Protein AF-A0A955WG08-F1 (afdb_monomer_lite)

Sequence (179 aa):
MSRLFVLTALLASPVVLRAAPPAEAGPPEAFLAVVGGLAGSGFHVNTTLTDAGRPGYEAVQPCAGHWGFTEAHHAAMCTGVLGVWRTAIVSDAKVDGQWAVQEFWALAYGDSARAAEAARAMDDTTFNKHPFLQWSSGRFVFALEGRFRFPTPRRQLGQKIDALLARVAPRLVRPPRFD

Radius of gyration: 21.81 Å; chains: 1; bounding box: 78×30×72 Å

Secondary structure (DSSP, 8-state):
------------------PPPPPP-S--HHHHHHHHH-TTTTEEE---SSSTT--S-EEE-TT-S--S--HHHHHHHHTTEEEEEEEEEEEEEEETTEEEEEEEEEEEESSHHHHHHHHHHHHSS--SS-PEEEEEETTEEEEEE--TTS---HHHHHHHHHHHHHHH-TTPBPPS---

Structure (mmCIF, N/CA/C/O backbone):
data_AF-A0A955WG08-F1
#
_entry.id   AF-A0A955WG08-F1
#
loop_
_atom_site.group_PDB
_atom_site.id
_atom_site.type_symbol
_atom_site.label_atom_id
_atom_site.label_alt_id
_atom_site.label_comp_id
_atom_site.label_asym_id
_atom_site.label_entity_id
_atom_site.label_seq_id
_atom_site.pdbx_PDB_ins_code
_atom_site.Cartn_x
_atom_site.Cartn_y
_atom_site.Cartn_z
_atom_site.occupancy
_atom_site.B_iso_or_equiv
_atom_site.auth_seq_id
_atom_site.auth_comp_id
_atom_site.auth_asym_id
_atom_site.auth_atom_id
_atom_site.pdbx_PDB_model_num
ATOM 1 N N . MET A 1 1 ? 59.007 7.716 -49.836 1.00 42.34 1 MET A N 1
ATOM 2 C CA . MET A 1 1 ? 58.455 8.260 -48.576 1.00 42.34 1 MET A CA 1
ATOM 3 C C . MET A 1 1 ? 56.933 8.146 -48.637 1.00 42.34 1 MET A C 1
ATOM 5 O O . MET A 1 1 ? 56.302 9.003 -49.238 1.00 42.34 1 MET A O 1
ATOM 9 N N . SER A 1 2 ? 56.351 7.061 -48.111 1.00 38.91 2 SER A N 1
ATOM 10 C CA . SER A 1 2 ? 54.900 6.797 -48.167 1.00 38.91 2 SER A CA 1
ATOM 11 C C . SER A 1 2 ? 54.223 7.240 -46.872 1.00 38.91 2 SER A C 1
ATOM 13 O O . SER A 1 2 ? 54.610 6.795 -45.795 1.00 38.91 2 SER A O 1
ATOM 15 N N . ARG A 1 3 ? 53.223 8.121 -46.973 1.00 48.19 3 ARG A N 1
ATOM 16 C CA . ARG A 1 3 ? 52.380 8.537 -45.845 1.00 48.19 3 ARG A CA 1
ATOM 17 C C . ARG A 1 3 ? 51.195 7.579 -45.730 1.00 48.19 3 ARG A C 1
ATOM 19 O O . ARG A 1 3 ? 50.350 7.542 -46.618 1.00 48.19 3 ARG A O 1
ATOM 26 N N . LEU A 1 4 ? 51.158 6.808 -44.646 1.00 45.47 4 LEU A N 1
ATOM 27 C CA . LEU A 1 4 ? 50.003 6.006 -44.254 1.00 45.47 4 LEU A CA 1
ATOM 28 C C . LEU A 1 4 ? 48.958 6.950 -43.635 1.00 45.47 4 LEU A C 1
ATOM 30 O O . LEU A 1 4 ? 49.220 7.564 -42.602 1.00 45.47 4 LEU A O 1
ATOM 34 N N . PHE A 1 5 ? 47.794 7.087 -44.267 1.00 45.69 5 PHE A N 1
ATOM 35 C CA . PHE A 1 5 ? 46.630 7.725 -43.654 1.00 45.69 5 PHE A CA 1
ATOM 36 C C . PHE A 1 5 ? 45.892 6.672 -42.827 1.00 45.69 5 PHE A C 1
ATOM 38 O O . PHE A 1 5 ? 45.314 5.736 -43.375 1.00 45.69 5 PHE A O 1
ATOM 45 N N . VAL A 1 6 ? 45.929 6.811 -41.503 1.00 48.38 6 VAL A N 1
ATOM 46 C CA . VAL A 1 6 ? 45.082 6.029 -40.599 1.00 48.38 6 VAL A CA 1
ATOM 47 C C . VAL A 1 6 ? 43.715 6.706 -40.562 1.00 48.38 6 VAL A C 1
ATOM 49 O O . VAL A 1 6 ? 43.568 7.794 -40.010 1.00 48.38 6 VAL A O 1
ATOM 52 N N . LEU A 1 7 ? 42.722 6.081 -41.197 1.00 47.25 7 LEU A N 1
ATOM 53 C CA . LEU A 1 7 ? 41.319 6.463 -41.070 1.00 47.25 7 LEU A CA 1
ATOM 54 C C . LEU A 1 7 ? 40.793 5.907 -39.740 1.00 47.25 7 LEU A C 1
ATOM 56 O O . LEU A 1 7 ? 40.522 4.713 -39.616 1.00 47.25 7 LEU A O 1
ATOM 60 N N . THR A 1 8 ? 40.657 6.763 -38.732 1.00 56.78 8 THR A N 1
ATOM 61 C CA . THR A 1 8 ? 39.982 6.406 -37.481 1.00 56.78 8 THR A CA 1
ATOM 62 C C . THR A 1 8 ? 38.473 6.436 -37.720 1.00 56.78 8 THR A C 1
ATOM 64 O O . THR A 1 8 ? 37.854 7.498 -37.711 1.00 56.78 8 THR A O 1
ATOM 67 N N . ALA A 1 9 ? 37.870 5.275 -37.971 1.00 54.47 9 ALA A N 1
ATOM 68 C CA . ALA A 1 9 ? 36.419 5.137 -38.011 1.00 54.47 9 ALA A CA 1
ATOM 69 C C . ALA A 1 9 ? 35.861 5.242 -36.580 1.00 54.47 9 ALA A C 1
ATOM 71 O O . ALA A 1 9 ? 35.971 4.304 -35.790 1.00 54.47 9 ALA A O 1
ATOM 72 N N . LEU A 1 10 ? 35.270 6.390 -36.232 1.00 52.91 10 LEU A N 1
ATOM 73 C CA . LEU A 1 10 ? 34.427 6.513 -35.043 1.00 52.91 10 LEU A CA 1
ATOM 74 C C . LEU A 1 10 ? 33.158 5.680 -35.260 1.00 52.91 10 LEU A C 1
ATOM 76 O O . LEU A 1 10 ? 32.219 6.109 -35.927 1.00 52.91 10 LEU A O 1
ATOM 80 N N . LEU A 1 11 ? 33.129 4.480 -34.682 1.00 54.31 11 LEU A N 1
ATOM 81 C CA . LEU A 1 11 ? 31.901 3.716 -34.492 1.00 54.31 11 LEU A CA 1
ATOM 82 C C . LEU A 1 11 ? 31.051 4.444 -33.443 1.00 54.31 11 LEU A C 1
ATOM 84 O O . LEU A 1 11 ? 31.201 4.230 -32.240 1.00 54.31 11 LEU A O 1
ATOM 88 N N . ALA A 1 12 ? 30.167 5.330 -33.902 1.00 55.81 12 ALA A N 1
ATOM 89 C CA . ALA A 1 12 ? 29.076 5.839 -33.087 1.00 55.81 12 ALA A CA 1
ATOM 90 C C . ALA A 1 12 ? 28.178 4.650 -32.723 1.00 55.81 12 ALA A C 1
ATOM 92 O O . ALA A 1 12 ? 27.361 4.198 -33.523 1.00 55.81 12 ALA A O 1
ATOM 93 N N . SER A 1 13 ? 28.378 4.095 -31.527 1.00 48.91 13 SER A N 1
ATOM 94 C CA . SER A 1 13 ? 27.442 3.127 -30.964 1.00 48.91 13 SER A CA 1
ATOM 95 C C . SER A 1 13 ? 26.091 3.832 -30.839 1.00 48.91 13 SER A C 1
ATOM 97 O O . SER A 1 13 ? 26.041 4.892 -30.209 1.00 48.91 13 SER A O 1
ATOM 99 N N . PRO A 1 14 ? 25.006 3.317 -31.444 1.00 50.03 14 PRO A N 1
ATOM 100 C CA . PRO A 1 14 ? 23.703 3.930 -31.280 1.00 50.03 14 PRO A CA 1
ATOM 101 C C . PRO A 1 14 ? 23.350 3.865 -29.796 1.00 50.03 14 PRO A C 1
ATOM 103 O O . PRO A 1 14 ? 23.158 2.787 -29.232 1.00 50.03 14 PRO A O 1
ATOM 106 N N . VAL A 1 15 ? 23.293 5.030 -29.153 1.00 57.53 15 VAL A N 1
ATOM 107 C CA . VAL A 1 15 ? 22.654 5.174 -27.849 1.00 57.53 15 VAL A CA 1
ATOM 108 C C . VAL A 1 15 ? 21.190 4.835 -28.084 1.00 57.53 15 VAL A C 1
ATOM 110 O O . VAL A 1 15 ? 20.418 5.654 -28.578 1.00 57.53 15 VAL A O 1
ATOM 113 N N . VAL A 1 16 ? 20.812 3.590 -27.799 1.00 55.19 16 VAL A N 1
ATOM 114 C CA . VAL A 1 16 ? 19.409 3.196 -27.757 1.00 55.19 16 VAL A CA 1
ATOM 115 C C . VAL A 1 16 ? 18.811 3.946 -26.574 1.00 55.19 16 VAL A C 1
ATOM 117 O O . VAL A 1 16 ? 18.947 3.513 -25.429 1.00 55.19 16 VAL A O 1
ATOM 120 N N . LEU A 1 17 ? 18.182 5.095 -26.840 1.00 47.97 17 LEU A N 1
ATOM 121 C CA . LEU A 1 17 ? 17.277 5.724 -25.887 1.00 47.97 17 LEU A CA 1
ATOM 122 C C . LEU A 1 17 ? 16.157 4.716 -25.624 1.00 47.97 17 LEU A C 1
ATOM 124 O O . LEU A 1 17 ? 15.195 4.612 -26.385 1.00 47.97 17 LEU A O 1
ATOM 128 N N . ARG A 1 18 ? 16.301 3.926 -24.558 1.00 57.66 18 ARG A N 1
ATOM 129 C CA . ARG A 1 18 ? 15.183 3.166 -24.015 1.00 57.66 18 ARG A CA 1
ATOM 130 C C . ARG A 1 18 ? 14.161 4.191 -23.551 1.00 57.66 18 ARG A C 1
ATOM 132 O O . ARG A 1 18 ? 14.435 4.956 -22.629 1.00 57.66 18 ARG A O 1
ATOM 139 N N . ALA A 1 19 ? 13.017 4.224 -24.231 1.00 59.69 19 ALA A N 1
ATOM 140 C CA . ALA A 1 19 ? 11.876 5.009 -23.795 1.00 59.69 19 ALA A CA 1
ATOM 141 C C . ALA A 1 19 ? 11.579 4.675 -22.329 1.00 59.69 19 ALA A C 1
ATOM 143 O O . ALA A 1 19 ? 11.655 3.507 -21.930 1.00 59.69 19 ALA A O 1
ATOM 144 N N . ALA A 1 20 ? 11.273 5.701 -21.534 1.00 61.75 20 ALA A N 1
ATOM 145 C CA . ALA A 1 20 ? 10.803 5.477 -20.179 1.00 61.75 20 ALA A CA 1
ATOM 146 C C . ALA A 1 20 ? 9.578 4.546 -20.242 1.00 61.75 20 ALA A C 1
ATOM 148 O O . ALA A 1 20 ? 8.730 4.726 -21.124 1.00 61.75 20 ALA A O 1
ATOM 149 N N . PRO A 1 21 ? 9.496 3.528 -19.370 1.00 63.16 21 PRO A N 1
ATOM 150 C CA . PRO A 1 21 ? 8.311 2.689 -19.297 1.00 63.16 21 PRO A CA 1
ATOM 151 C C . PRO A 1 21 ? 7.067 3.570 -19.100 1.00 63.16 21 PRO A C 1
ATOM 153 O O . PRO A 1 21 ? 7.147 4.582 -18.395 1.00 63.16 21 PRO A O 1
ATOM 156 N N . PRO A 1 22 ? 5.932 3.226 -19.734 1.00 75.69 22 PRO A N 1
ATOM 157 C CA . PRO A 1 22 ? 4.714 4.006 -19.581 1.00 75.69 22 PRO A CA 1
ATOM 158 C C . PRO A 1 22 ? 4.280 4.018 -18.113 1.00 75.69 22 PRO A C 1
ATOM 160 O O . PRO A 1 22 ? 4.469 3.036 -17.390 1.00 75.69 22 PRO A O 1
ATOM 163 N N . ALA A 1 23 ? 3.690 5.136 -17.688 1.00 83.12 23 ALA A N 1
ATOM 164 C CA . ALA A 1 23 ? 3.067 5.238 -16.376 1.00 83.12 23 ALA A CA 1
ATOM 165 C C . ALA A 1 23 ? 1.973 4.172 -16.218 1.00 83.12 23 ALA A C 1
ATOM 167 O O . ALA A 1 23 ? 1.320 3.773 -17.188 1.00 83.12 23 ALA A O 1
ATOM 168 N N . GLU A 1 24 ? 1.766 3.722 -14.986 1.00 89.00 24 GLU A N 1
ATOM 169 C CA . GLU A 1 24 ? 0.734 2.739 -14.692 1.00 89.00 24 GLU A CA 1
ATOM 170 C C . GLU A 1 24 ? -0.659 3.363 -14.856 1.00 89.00 24 GLU A C 1
ATOM 172 O O . GLU A 1 24 ? -0.954 4.415 -14.287 1.00 89.00 24 GLU A O 1
ATOM 177 N N . ALA A 1 25 ? -1.530 2.699 -15.616 1.00 84.50 25 ALA A N 1
ATOM 178 C CA . ALA A 1 25 ? -2.835 3.245 -15.989 1.00 84.50 25 ALA A CA 1
ATOM 179 C C . ALA A 1 25 ? -3.825 3.372 -14.813 1.00 84.50 25 ALA A C 1
ATOM 181 O O . ALA A 1 25 ? -4.772 4.153 -14.894 1.00 84.50 25 ALA A O 1
ATOM 182 N N . GLY A 1 26 ? -3.635 2.622 -13.725 1.00 89.88 26 GLY A N 1
ATOM 183 C CA . GLY A 1 26 ? -4.536 2.638 -12.575 1.00 89.88 26 GLY A CA 1
ATOM 184 C C . GLY A 1 26 ? -4.077 1.734 -11.429 1.00 89.88 26 GLY A C 1
ATOM 185 O O . GLY A 1 26 ? -3.077 1.029 -11.562 1.00 89.88 26 GLY A O 1
ATOM 186 N N . PRO A 1 27 ? -4.789 1.757 -10.289 1.00 92.69 27 PRO A N 1
ATOM 187 C CA . PRO A 1 27 ? -4.429 0.937 -9.141 1.00 92.69 27 PRO A CA 1
ATOM 188 C C . PRO A 1 27 ? -4.578 -0.559 -9.452 1.00 92.69 27 PRO A C 1
ATOM 190 O O . PRO A 1 27 ? -5.502 -0.949 -10.171 1.00 92.69 27 PRO A O 1
ATOM 193 N N . PRO A 1 28 ? -3.726 -1.421 -8.872 1.00 94.75 28 PRO A N 1
ATOM 194 C CA . PRO A 1 28 ? -3.856 -2.863 -9.041 1.00 94.75 28 PRO A CA 1
ATOM 195 C C . PRO A 1 28 ? -5.134 -3.397 -8.376 1.00 94.75 28 PRO A C 1
ATOM 197 O O . PRO A 1 28 ? -5.555 -2.903 -7.329 1.00 94.75 28 PRO A O 1
ATOM 200 N N . GLU A 1 29 ? -5.705 -4.473 -8.927 1.00 94.81 29 GLU A N 1
ATOM 201 C CA . GLU A 1 29 ? -6.913 -5.134 -8.396 1.00 94.81 29 GLU A CA 1
ATOM 202 C C . GLU A 1 29 ? -6.785 -5.475 -6.905 1.00 94.81 29 GLU A C 1
ATOM 204 O O . GLU A 1 29 ? -7.713 -5.260 -6.130 1.00 94.81 29 GLU A O 1
ATOM 209 N N . ALA A 1 30 ? -5.604 -5.923 -6.475 1.00 95.69 30 ALA A N 1
ATOM 210 C CA . ALA A 1 30 ? -5.345 -6.236 -5.077 1.00 95.69 30 ALA A CA 1
ATOM 211 C C . ALA A 1 30 ? -5.491 -5.022 -4.141 1.00 95.69 30 ALA A C 1
ATOM 213 O O . ALA A 1 30 ? -5.983 -5.168 -3.024 1.00 95.69 30 ALA A O 1
ATOM 214 N N . PHE A 1 31 ? -5.134 -3.819 -4.600 1.00 95.19 31 PHE A N 1
ATOM 215 C CA . PHE A 1 31 ? -5.371 -2.591 -3.842 1.00 95.19 31 PHE A CA 1
ATOM 216 C C . PHE A 1 31 ? -6.866 -2.270 -3.768 1.00 95.19 31 PHE A C 1
ATOM 218 O O . PHE A 1 31 ? -7.385 -1.990 -2.689 1.00 95.19 31 PHE A O 1
ATOM 225 N N . LEU A 1 32 ? -7.578 -2.376 -4.893 1.00 93.75 32 LEU A N 1
ATOM 226 C CA . LEU A 1 32 ? -9.023 -2.138 -4.952 1.00 93.75 32 LEU A CA 1
ATOM 227 C C . LEU A 1 32 ? -9.812 -3.126 -4.081 1.00 93.75 32 LEU A C 1
ATOM 229 O O . LEU A 1 32 ? -10.773 -2.736 -3.421 1.00 93.75 32 LEU A O 1
ATOM 233 N N . ALA A 1 33 ? -9.374 -4.384 -4.015 1.00 93.75 33 ALA A N 1
ATOM 234 C CA . ALA A 1 33 ? -9.950 -5.392 -3.134 1.00 93.75 33 ALA A CA 1
ATOM 235 C C . ALA A 1 33 ? -9.790 -5.026 -1.651 1.00 93.75 33 ALA A C 1
ATOM 237 O O . ALA A 1 33 ? -10.697 -5.275 -0.857 1.00 93.75 33 ALA A O 1
ATOM 238 N N . VAL A 1 34 ? -8.666 -4.406 -1.270 1.00 92.81 34 VAL A N 1
ATOM 239 C CA . VAL A 1 34 ? -8.490 -3.872 0.087 1.00 92.81 34 VAL A CA 1
ATOM 240 C C . VAL A 1 34 ? -9.426 -2.685 0.318 1.00 92.81 34 VAL A C 1
ATOM 242 O O . VAL A 1 34 ? -10.175 -2.700 1.291 1.00 92.81 34 VAL A O 1
ATOM 245 N N . VAL A 1 35 ? -9.461 -1.710 -0.597 1.00 91.25 35 VAL A N 1
ATOM 246 C CA . VAL A 1 35 ? -10.338 -0.526 -0.500 1.00 91.25 35 VAL A CA 1
ATOM 247 C C . VAL A 1 35 ? -11.812 -0.923 -0.336 1.00 91.25 35 VAL A C 1
ATOM 249 O O . VAL A 1 35 ? -12.490 -0.424 0.559 1.00 91.25 35 VAL A O 1
ATOM 252 N N . GLY A 1 36 ? -12.311 -1.860 -1.145 1.00 89.69 36 GLY A N 1
ATOM 253 C CA . GLY A 1 36 ? -13.699 -2.328 -1.066 1.00 89.69 36 GLY A CA 1
ATOM 254 C C . GLY A 1 36 ? -13.977 -3.338 0.057 1.00 89.69 36 GLY A C 1
ATOM 255 O O . GLY A 1 36 ? -15.130 -3.531 0.433 1.00 89.69 36 GLY A O 1
ATOM 256 N N . GLY A 1 37 ? -12.946 -4.000 0.595 1.00 88.94 37 GLY A N 1
ATOM 257 C CA . GLY A 1 37 ? -13.080 -5.161 1.486 1.00 88.94 37 GLY A CA 1
ATOM 258 C C . GLY A 1 37 ? -12.874 -4.894 2.980 1.00 88.94 37 GLY A C 1
ATOM 259 O O . GLY A 1 37 ? -12.960 -5.831 3.784 1.00 88.94 37 GLY A O 1
ATOM 260 N N . LEU A 1 38 ? -12.573 -3.650 3.367 1.00 85.88 38 LEU A N 1
ATOM 261 C CA . LEU A 1 38 ? -12.304 -3.284 4.764 1.00 85.88 38 LEU A CA 1
ATOM 262 C C . LEU A 1 38 ? -13.567 -3.124 5.623 1.00 85.88 38 LEU A C 1
ATOM 264 O O . LEU A 1 38 ? -13.489 -3.326 6.835 1.00 85.88 38 LEU A O 1
ATOM 268 N N . ALA A 1 39 ? -14.719 -2.834 5.009 1.00 78.06 39 ALA A N 1
ATOM 269 C CA . ALA A 1 39 ? -15.970 -2.587 5.722 1.00 78.06 39 ALA A CA 1
ATOM 270 C C . ALA A 1 39 ? -16.377 -3.748 6.656 1.00 78.06 39 ALA A C 1
ATOM 272 O O . ALA A 1 39 ? -16.155 -4.929 6.366 1.00 78.06 39 ALA A O 1
ATOM 273 N N . GLY A 1 40 ? -16.989 -3.402 7.795 1.00 69.44 40 GLY A N 1
ATOM 274 C CA . GLY A 1 40 ? -17.549 -4.368 8.750 1.00 69.44 40 GLY A CA 1
ATOM 275 C C . GLY A 1 40 ? -16.518 -5.102 9.613 1.00 69.44 40 GLY A C 1
ATOM 276 O O . GLY A 1 40 ? -16.854 -6.099 10.244 1.00 69.44 40 GLY A O 1
ATOM 277 N N . SER A 1 41 ? -15.262 -4.641 9.638 1.00 71.94 41 SER A N 1
ATOM 278 C CA . SER A 1 41 ? -14.177 -5.248 10.433 1.00 71.94 41 SER A CA 1
ATOM 279 C C . SER A 1 41 ? -13.658 -4.333 11.548 1.00 71.94 41 SER A C 1
ATOM 281 O O . SER A 1 41 ? -12.532 -4.515 12.005 1.00 71.94 41 SER A O 1
ATOM 283 N N . GLY A 1 42 ? -14.454 -3.343 11.966 1.00 83.38 42 GLY A N 1
ATOM 284 C CA . GLY A 1 42 ? -14.010 -2.285 12.877 1.00 83.38 42 GLY A CA 1
ATOM 285 C C . GLY A 1 42 ? -13.174 -1.207 12.183 1.00 83.38 42 GLY A C 1
ATOM 286 O O . GLY A 1 42 ? -12.522 -0.416 12.861 1.00 83.38 42 GLY A O 1
ATOM 287 N N . PHE A 1 43 ? -13.172 -1.189 10.847 1.00 86.44 43 PHE A N 1
ATOM 288 C CA . PHE A 1 43 ? -12.499 -0.198 10.021 1.00 86.44 43 PHE A CA 1
ATOM 289 C C . PHE A 1 43 ? -13.344 0.128 8.788 1.00 86.44 43 PHE A C 1
ATOM 291 O O . PHE A 1 43 ? -14.057 -0.731 8.260 1.00 86.44 43 PHE A O 1
ATOM 298 N N . HIS A 1 44 ? -13.166 1.334 8.264 1.00 86.12 44 HIS A N 1
ATOM 299 C CA . HIS A 1 44 ? -13.686 1.751 6.970 1.00 86.12 44 HIS A CA 1
ATOM 300 C C . HIS A 1 44 ? -12.656 2.592 6.218 1.00 86.12 44 HIS A C 1
ATOM 302 O O . HIS A 1 44 ? -11.750 3.189 6.800 1.00 86.12 44 HIS A O 1
ATOM 308 N N . VAL A 1 45 ? -12.793 2.644 4.898 1.00 87.12 45 VAL A N 1
ATOM 309 C CA . VAL A 1 45 ? -12.063 3.618 4.087 1.00 87.12 45 VAL A CA 1
ATOM 310 C C . VAL A 1 45 ? -12.653 5.001 4.338 1.00 87.12 45 VAL A C 1
ATOM 312 O O . VAL A 1 45 ? -13.872 5.168 4.321 1.00 87.12 45 VAL A O 1
ATOM 315 N N . ASN A 1 46 ? -11.796 5.994 4.564 1.00 79.50 46 ASN A N 1
ATOM 316 C CA . ASN A 1 46 ? -12.214 7.381 4.689 1.00 79.50 46 ASN A CA 1
ATOM 317 C C . ASN A 1 46 ? -12.707 7.901 3.330 1.00 79.50 46 ASN A C 1
ATOM 319 O O . ASN A 1 46 ? -11.926 8.375 2.507 1.00 79.50 46 ASN A O 1
ATOM 323 N N . THR A 1 47 ? -14.016 7.841 3.108 1.00 72.31 47 THR A N 1
ATOM 324 C CA . THR A 1 47 ? -14.655 8.401 1.912 1.00 72.31 47 THR A CA 1
ATOM 325 C C . THR A 1 47 ? -15.037 9.872 2.079 1.00 72.31 47 THR A C 1
ATOM 327 O O . THR A 1 47 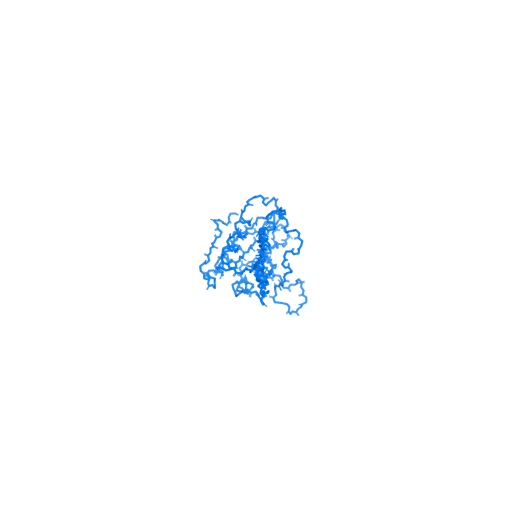? -15.555 10.462 1.138 1.00 72.31 47 THR A O 1
ATOM 330 N N . THR A 1 48 ? -14.812 10.476 3.254 1.00 60.03 48 THR A N 1
ATOM 331 C CA . THR A 1 48 ? -15.155 11.879 3.547 1.00 60.03 48 THR A CA 1
ATOM 332 C C . THR A 1 48 ? -14.030 12.864 3.238 1.00 60.03 48 THR A C 1
ATOM 334 O O . THR A 1 48 ? -14.261 14.068 3.293 1.00 60.03 48 THR A O 1
ATOM 337 N N . LEU A 1 49 ? -12.839 12.396 2.843 1.00 48.66 49 LEU A N 1
ATOM 338 C CA . LEU A 1 49 ? -11.724 13.268 2.439 1.00 48.66 49 LEU A CA 1
ATOM 339 C C . LEU A 1 49 ? -11.968 14.062 1.151 1.00 48.66 49 LEU A C 1
ATOM 341 O O . LEU A 1 49 ? -11.145 14.902 0.806 1.00 48.66 49 LEU A O 1
ATOM 345 N N . THR A 1 50 ? -13.088 13.847 0.467 1.00 43.12 50 THR A N 1
ATOM 346 C CA . THR A 1 50 ? -13.484 14.588 -0.731 1.00 43.12 50 THR A CA 1
ATOM 347 C C . THR A 1 50 ? -14.920 14.248 -1.083 1.00 43.12 50 THR A C 1
ATOM 349 O O . THR A 1 50 ? -15.281 13.078 -1.005 1.00 43.12 50 THR A O 1
ATOM 352 N N . ASP A 1 51 ? -15.679 15.261 -1.483 1.00 45.81 51 ASP A N 1
ATOM 353 C CA . ASP A 1 51 ? -16.924 15.239 -2.254 1.00 45.81 51 ASP A CA 1
ATOM 354 C C . ASP A 1 51 ? -17.485 13.859 -2.642 1.00 45.81 51 ASP A C 1
ATOM 356 O O . ASP A 1 51 ? -16.815 13.023 -3.259 1.00 45.81 51 ASP A O 1
ATOM 360 N N . ALA A 1 52 ? -18.766 13.656 -2.319 1.00 41.28 52 ALA A N 1
ATOM 361 C CA . ALA A 1 52 ? -19.549 12.480 -2.676 1.00 41.28 52 ALA A CA 1
ATOM 362 C C . ALA A 1 52 ? -19.299 12.061 -4.140 1.00 41.28 52 ALA A C 1
ATOM 364 O O . ALA A 1 52 ? -19.724 12.745 -5.067 1.00 41.28 52 ALA A O 1
ATOM 365 N N . GLY A 1 53 ? -18.591 10.944 -4.344 1.00 52.81 53 GLY A N 1
ATOM 366 C CA . GLY A 1 53 ? -18.295 10.405 -5.678 1.00 52.81 53 GLY A CA 1
ATOM 367 C C . GLY A 1 53 ? -16.863 9.916 -5.908 1.00 52.81 53 GLY A C 1
ATOM 368 O O . GLY A 1 53 ? -16.610 9.278 -6.929 1.00 52.81 53 GLY A O 1
ATOM 369 N N . ARG A 1 54 ? -15.914 10.161 -4.994 1.00 63.22 54 ARG A N 1
ATOM 370 C CA . ARG A 1 54 ? -14.556 9.606 -5.129 1.00 63.22 54 ARG A CA 1
ATOM 371 C C . ARG A 1 54 ? -14.463 8.138 -4.691 1.00 63.22 54 ARG A C 1
ATOM 373 O O . ARG A 1 54 ? -15.149 7.731 -3.755 1.00 63.22 54 ARG A O 1
ATOM 380 N N . PRO A 1 55 ? -13.569 7.342 -5.306 1.00 71.25 55 PRO A N 1
ATOM 381 C CA . PRO A 1 55 ? -13.508 5.892 -5.115 1.00 71.25 55 PRO A CA 1
ATOM 382 C C . PRO A 1 55 ? -12.862 5.453 -3.782 1.00 71.25 55 PRO A C 1
ATOM 384 O O . PRO A 1 55 ? -12.400 4.323 -3.661 1.00 71.25 55 PRO A O 1
ATOM 387 N N . GLY A 1 56 ? -12.788 6.340 -2.781 1.00 82.38 56 GLY A N 1
ATOM 388 C CA . GLY A 1 56 ? -12.142 6.081 -1.488 1.00 82.38 56 GLY A CA 1
ATOM 389 C C . GLY A 1 56 ? -10.608 6.074 -1.522 1.00 82.38 56 GLY A C 1
ATOM 390 O O . GLY A 1 56 ? -9.980 5.942 -0.481 1.00 82.38 56 GLY A O 1
ATOM 391 N N . TYR A 1 57 ? -9.993 6.262 -2.690 1.00 88.75 57 TYR A N 1
ATOM 392 C CA . TYR A 1 57 ? -8.545 6.357 -2.866 1.00 88.75 57 TYR A CA 1
ATOM 393 C C . TYR A 1 57 ? -8.176 7.522 -3.789 1.00 88.75 57 TYR A C 1
ATOM 395 O O . TYR A 1 57 ? -9.022 8.074 -4.497 1.00 88.75 57 TYR A O 1
ATOM 403 N N . GLU A 1 58 ? -6.889 7.854 -3.836 1.00 87.50 58 GLU A N 1
ATOM 404 C CA . GLU A 1 58 ? -6.336 8.779 -4.819 1.00 87.50 58 GLU A CA 1
ATOM 405 C C . GLU A 1 58 ? -5.042 8.262 -5.445 1.00 87.50 58 GLU A C 1
ATOM 407 O O . GLU A 1 58 ? -4.263 7.551 -4.810 1.00 87.50 58 GLU A O 1
ATOM 412 N N . ALA A 1 59 ? -4.830 8.625 -6.711 1.00 89.12 59 ALA A N 1
ATOM 413 C CA . ALA A 1 59 ? -3.525 8.518 -7.343 1.00 89.12 59 ALA A CA 1
ATOM 414 C C . ALA A 1 59 ? -2.645 9.661 -6.828 1.00 89.12 59 ALA A C 1
ATOM 416 O O . ALA A 1 59 ? -3.054 10.823 -6.842 1.00 89.12 59 ALA A O 1
ATOM 417 N N . VAL A 1 60 ? -1.447 9.324 -6.375 1.00 84.62 60 VAL A N 1
ATOM 418 C CA . VAL A 1 60 ? -0.465 10.275 -5.858 1.00 84.62 60 VAL A CA 1
ATOM 419 C C . VAL A 1 60 ? 0.623 10.431 -6.906 1.00 84.62 60 VAL A C 1
ATOM 421 O O . VAL A 1 60 ? 0.991 9.463 -7.575 1.00 84.62 60 VAL A O 1
ATOM 424 N N . GLN A 1 61 ? 1.153 11.646 -7.056 1.00 81.06 61 GLN A N 1
ATOM 425 C CA . GLN A 1 61 ? 2.349 11.821 -7.870 1.00 81.06 61 GLN A CA 1
ATOM 426 C C . GLN A 1 61 ? 3.465 10.939 -7.304 1.00 81.06 61 GLN A C 1
ATOM 428 O O . GLN A 1 61 ? 3.776 11.062 -6.111 1.00 81.06 61 GLN A O 1
ATOM 433 N N . PRO A 1 62 ? 4.063 10.055 -8.121 1.00 75.38 62 PRO A N 1
ATOM 434 C CA . PRO A 1 62 ? 5.126 9.206 -7.632 1.00 75.38 62 PRO A CA 1
ATOM 435 C C . PRO A 1 62 ? 6.252 10.071 -7.070 1.00 75.38 62 PRO A C 1
ATOM 437 O O . PRO A 1 62 ? 6.816 10.906 -7.773 1.00 75.38 62 PRO A O 1
ATOM 440 N N . CYS A 1 63 ? 6.533 9.890 -5.780 1.00 72.25 63 CYS A N 1
ATOM 441 C CA . CYS A 1 63 ? 7.650 10.533 -5.093 1.00 72.25 63 CYS A CA 1
ATOM 442 C C . CYS A 1 63 ? 7.627 12.066 -5.062 1.00 72.25 63 CYS A C 1
ATOM 444 O O . CYS A 1 63 ? 8.669 12.713 -4.993 1.00 72.25 63 CYS A O 1
ATOM 446 N N . ALA A 1 64 ? 6.435 12.666 -5.047 1.00 64.56 64 ALA A N 1
ATOM 447 C CA . ALA A 1 64 ? 6.305 14.063 -4.654 1.00 64.56 64 ALA A CA 1
ATOM 448 C C . ALA A 1 64 ? 6.563 14.205 -3.138 1.00 64.56 64 ALA A C 1
ATOM 450 O O . ALA A 1 64 ? 5.785 13.711 -2.318 1.00 64.56 64 ALA A O 1
ATOM 451 N N . GLY A 1 65 ? 7.658 14.880 -2.773 1.00 59.25 65 GLY A N 1
ATOM 452 C CA . GLY A 1 65 ? 8.031 15.205 -1.388 1.00 59.25 65 GLY A CA 1
ATOM 453 C C . GLY A 1 65 ? 8.787 14.100 -0.638 1.00 59.25 65 GLY A C 1
ATOM 454 O O . GLY A 1 65 ? 8.890 12.970 -1.099 1.00 59.25 65 GLY A O 1
ATOM 455 N N . HIS A 1 66 ? 9.320 14.421 0.546 1.00 55.56 66 HIS A N 1
ATOM 456 C CA . HIS A 1 66 ? 9.970 13.443 1.426 1.00 55.56 66 HIS A CA 1
ATOM 457 C C . HIS A 1 66 ? 8.928 12.707 2.271 1.00 55.56 66 HIS A C 1
ATOM 459 O O . HIS A 1 66 ? 8.257 13.301 3.111 1.00 55.56 66 HIS A O 1
ATOM 465 N N . TRP A 1 67 ? 8.834 11.393 2.094 1.00 62.31 67 TRP A N 1
ATOM 466 C CA . TRP A 1 67 ? 7.843 10.524 2.747 1.00 62.31 67 TRP A CA 1
ATOM 467 C C . TRP A 1 67 ? 8.285 10.104 4.164 1.00 62.31 67 TRP A C 1
ATOM 469 O O . TRP A 1 67 ? 8.110 8.969 4.588 1.00 62.31 67 TRP A O 1
ATOM 479 N N . GLY A 1 68 ? 8.955 11.010 4.884 1.00 57.78 68 GLY A N 1
ATOM 480 C CA . GLY A 1 68 ? 9.594 10.706 6.171 1.00 57.78 68 GLY A CA 1
ATOM 481 C C . GLY A 1 68 ? 10.839 9.809 6.075 1.00 57.78 68 GLY A C 1
ATOM 482 O O . GLY A 1 68 ? 11.363 9.395 7.107 1.00 57.78 68 GLY A O 1
ATOM 483 N N . PHE A 1 69 ? 11.320 9.528 4.861 1.00 64.06 69 PHE A N 1
ATOM 484 C CA . PHE A 1 69 ? 12.497 8.705 4.572 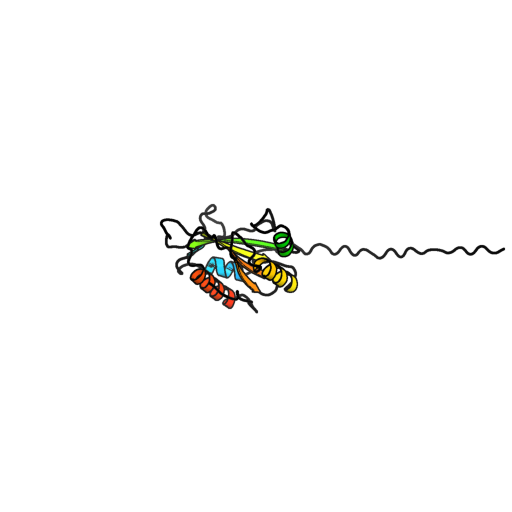1.00 64.06 69 PHE A CA 1
ATOM 485 C C . PHE A 1 69 ? 13.788 9.528 4.524 1.00 64.06 69 PHE A C 1
ATOM 487 O O . PHE A 1 69 ? 13.759 10.713 4.180 1.00 64.06 69 PHE A O 1
ATOM 494 N N . THR A 1 70 ? 14.935 8.890 4.799 1.00 66.69 70 THR A N 1
ATOM 495 C CA . THR A 1 70 ? 16.225 9.471 4.392 1.00 66.69 70 THR A CA 1
ATOM 496 C C . THR A 1 70 ? 16.265 9.591 2.870 1.00 66.69 70 THR A C 1
ATOM 498 O O . THR A 1 70 ? 15.571 8.859 2.164 1.00 66.69 70 THR A O 1
ATOM 501 N N . GLU A 1 71 ? 17.091 10.494 2.349 1.00 71.94 71 GLU A N 1
ATOM 502 C CA . GLU A 1 71 ? 17.221 10.699 0.903 1.00 71.94 71 GLU A CA 1
ATOM 503 C C . GLU A 1 71 ? 17.581 9.401 0.158 1.00 71.94 71 GLU A C 1
ATOM 505 O O . GLU A 1 71 ? 16.989 9.103 -0.875 1.00 71.94 71 GLU A O 1
ATOM 510 N N . ALA A 1 72 ? 18.462 8.573 0.732 1.00 72.75 72 ALA A N 1
ATOM 511 C CA . ALA A 1 72 ? 18.856 7.287 0.155 1.00 72.75 72 ALA A CA 1
ATOM 512 C C . ALA A 1 72 ? 17.698 6.273 0.086 1.00 72.75 72 ALA A C 1
ATOM 514 O O . ALA A 1 72 ? 17.480 5.661 -0.958 1.00 72.75 72 ALA A O 1
ATOM 515 N N . HIS A 1 73 ? 16.924 6.115 1.166 1.00 73.62 73 HIS A N 1
ATOM 516 C CA . HIS A 1 73 ? 15.775 5.200 1.178 1.00 73.62 73 HIS A CA 1
ATOM 517 C C . HIS A 1 73 ? 14.648 5.701 0.278 1.00 73.62 73 HIS A C 1
ATOM 519 O O . HIS A 1 73 ? 14.055 4.920 -0.465 1.00 73.62 73 HIS A O 1
ATOM 525 N N . HIS A 1 74 ? 14.402 7.013 0.291 1.00 75.94 74 HIS A N 1
ATOM 526 C CA . HIS A 1 74 ? 13.459 7.641 -0.620 1.00 75.94 74 HIS A CA 1
ATOM 527 C C . HIS A 1 74 ? 13.850 7.350 -2.070 1.00 75.94 74 HIS A C 1
ATOM 529 O O . HIS A 1 74 ? 13.035 6.835 -2.826 1.00 75.94 74 HIS A O 1
ATOM 535 N N . ALA A 1 75 ? 15.112 7.577 -2.441 1.00 77.75 75 ALA A N 1
ATOM 536 C CA . ALA A 1 75 ? 15.608 7.292 -3.782 1.00 77.75 75 ALA A CA 1
ATOM 537 C C . ALA A 1 75 ? 15.456 5.808 -4.163 1.00 77.75 75 ALA A C 1
ATOM 539 O O . ALA A 1 75 ? 14.994 5.513 -5.265 1.00 77.75 75 ALA A O 1
ATOM 540 N N . ALA A 1 76 ? 15.778 4.875 -3.261 1.00 79.12 76 ALA A N 1
ATOM 541 C CA . ALA A 1 76 ? 15.638 3.437 -3.508 1.00 79.12 76 ALA A CA 1
ATOM 542 C C . ALA A 1 76 ? 14.178 3.018 -3.752 1.00 79.12 76 ALA A C 1
ATOM 544 O O . ALA A 1 76 ? 13.893 2.279 -4.692 1.00 79.12 76 ALA A O 1
ATOM 545 N N . MET A 1 77 ? 13.237 3.539 -2.963 1.00 84.19 77 MET A N 1
ATOM 546 C CA . MET A 1 77 ? 11.805 3.296 -3.161 1.00 84.19 77 MET A CA 1
ATOM 547 C C . MET A 1 77 ? 11.257 3.953 -4.430 1.00 84.19 77 MET A C 1
ATOM 549 O O . MET A 1 77 ? 10.357 3.416 -5.075 1.00 84.19 77 MET A O 1
ATOM 553 N N . CYS A 1 78 ? 11.779 5.126 -4.773 1.00 83.31 78 CYS A N 1
ATOM 554 C CA . CYS A 1 78 ? 11.285 5.961 -5.861 1.00 83.31 78 CYS A CA 1
ATOM 555 C C . CYS A 1 78 ? 11.876 5.629 -7.223 1.00 83.31 78 CYS A C 1
ATOM 557 O O . CYS A 1 78 ? 11.339 6.028 -8.257 1.00 83.31 78 CYS A O 1
ATOM 559 N N . THR A 1 79 ? 12.981 4.896 -7.258 1.00 85.81 79 THR A N 1
ATOM 560 C CA . THR A 1 79 ? 13.616 4.534 -8.518 1.00 85.81 79 THR A CA 1
ATOM 561 C C . THR A 1 79 ? 12.721 3.573 -9.301 1.00 85.81 79 THR A C 1
ATOM 563 O O . THR A 1 79 ? 12.456 2.451 -8.878 1.00 85.81 79 THR A O 1
ATOM 566 N N . GLY A 1 80 ? 12.272 4.009 -10.481 1.00 86.62 80 GLY A N 1
ATOM 567 C CA . GLY A 1 80 ? 11.507 3.172 -11.409 1.00 86.62 80 GLY A CA 1
ATOM 568 C C . GLY A 1 80 ? 10.061 2.893 -10.991 1.00 86.62 80 GLY A C 1
ATOM 569 O O . GLY A 1 80 ? 9.457 1.958 -11.522 1.00 86.62 80 GLY A O 1
ATOM 570 N N . VAL A 1 81 ? 9.508 3.676 -10.061 1.00 91.06 81 VAL A N 1
ATOM 571 C CA . VAL A 1 81 ? 8.077 3.626 -9.749 1.00 91.06 81 VAL A CA 1
ATOM 572 C C . VAL A 1 81 ? 7.270 4.184 -10.931 1.00 91.06 81 VAL A C 1
ATOM 574 O O . VAL A 1 81 ? 7.609 5.217 -11.506 1.00 91.06 81 VAL A O 1
ATOM 577 N N . LEU A 1 82 ? 6.210 3.480 -11.318 1.00 92.81 82 LEU A N 1
ATOM 578 C CA . LEU A 1 82 ? 5.363 3.800 -12.473 1.00 92.81 82 LEU A CA 1
ATOM 579 C C . LEU A 1 82 ? 4.020 4.412 -12.071 1.00 92.81 82 LEU A C 1
ATOM 581 O O . LEU A 1 82 ? 3.352 5.032 -12.895 1.00 92.81 82 LEU A O 1
ATOM 585 N N . GLY A 1 83 ? 3.615 4.239 -10.814 1.00 92.94 83 GLY A N 1
ATOM 586 C CA . GLY A 1 83 ? 2.378 4.784 -10.272 1.00 92.94 83 GLY A CA 1
ATOM 587 C C . GLY A 1 83 ? 2.251 4.500 -8.782 1.00 92.94 83 GLY A C 1
ATOM 588 O O . GLY A 1 83 ? 2.794 3.507 -8.286 1.00 92.94 83 GLY A O 1
ATOM 589 N N . VAL A 1 84 ? 1.555 5.393 -8.076 1.00 91.94 84 VAL A N 1
ATOM 590 C CA . VAL A 1 84 ? 1.299 5.262 -6.642 1.00 91.94 84 VAL A CA 1
ATOM 591 C C . VAL A 1 84 ? -0.146 5.626 -6.327 1.00 91.94 84 VAL A C 1
ATOM 593 O O . VAL A 1 84 ? -0.660 6.631 -6.817 1.00 91.94 84 VAL A O 1
ATOM 596 N N . TRP A 1 85 ? -0.792 4.826 -5.482 1.00 92.50 85 TRP A N 1
ATOM 597 C CA . TRP A 1 85 ? -2.141 5.0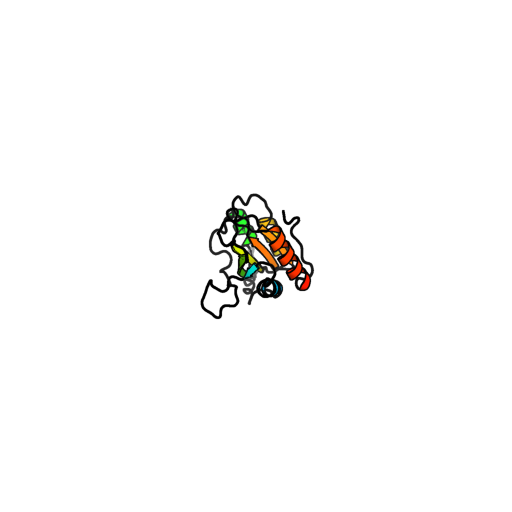87 -4.979 1.00 92.50 85 TRP A CA 1
ATOM 598 C C . TRP A 1 85 ? -2.172 4.944 -3.474 1.00 92.50 85 TRP A C 1
ATOM 600 O O . TRP A 1 85 ? -1.450 4.118 -2.910 1.00 92.50 85 TRP A O 1
ATOM 610 N N . ARG A 1 86 ? -3.041 5.724 -2.838 1.00 89.94 86 ARG A N 1
ATOM 611 C CA . ARG A 1 86 ? -3.271 5.633 -1.402 1.00 89.94 86 ARG A CA 1
ATOM 612 C C . ARG A 1 86 ? -4.736 5.719 -1.041 1.00 89.94 86 ARG A C 1
ATOM 614 O O . ARG A 1 86 ? -5.521 6.369 -1.727 1.00 89.94 86 ARG A O 1
ATOM 621 N N . THR A 1 87 ? -5.076 5.094 0.073 1.00 89.12 87 THR A N 1
ATOM 622 C CA . THR A 1 87 ? -6.365 5.220 0.747 1.00 89.12 87 THR A CA 1
ATOM 623 C C . THR A 1 87 ? -6.122 5.504 2.221 1.00 89.12 87 THR A C 1
ATOM 625 O O . THR A 1 87 ? -5.228 4.919 2.832 1.00 89.12 87 THR A O 1
ATOM 628 N N . ALA A 1 88 ? -6.937 6.373 2.811 1.00 87.44 88 ALA A N 1
ATOM 629 C CA . ALA A 1 88 ? -6.971 6.540 4.257 1.00 87.44 88 ALA A CA 1
ATOM 630 C C . ALA A 1 88 ? -7.951 5.523 4.854 1.00 87.44 88 ALA A C 1
ATOM 632 O O . ALA A 1 88 ? -9.060 5.347 4.351 1.00 87.44 88 ALA A O 1
ATOM 633 N N . ILE A 1 89 ? -7.542 4.846 5.918 1.00 87.12 89 ILE A N 1
ATOM 634 C CA . ILE A 1 89 ? -8.326 3.847 6.642 1.00 87.12 89 ILE A CA 1
ATOM 635 C C . ILE A 1 89 ? -8.568 4.383 8.045 1.00 87.12 89 ILE A C 1
ATOM 637 O O . ILE A 1 89 ? -7.623 4.783 8.725 1.00 87.12 89 ILE A O 1
ATOM 641 N N . VAL A 1 90 ? -9.824 4.377 8.473 1.00 83.50 90 VAL A N 1
ATOM 642 C CA . VAL A 1 90 ? -10.269 4.866 9.777 1.00 83.50 90 VAL A CA 1
ATOM 643 C C . VAL A 1 90 ? -10.773 3.688 10.596 1.00 83.50 90 VAL A C 1
ATOM 645 O O . VAL A 1 90 ? -11.502 2.840 10.087 1.00 83.50 90 VAL A O 1
ATOM 648 N N . SER A 1 91 ? -10.387 3.627 11.867 1.00 84.50 91 SER A N 1
ATOM 649 C CA . SER A 1 91 ? -11.015 2.726 12.843 1.00 84.50 91 SER A CA 1
ATOM 650 C C . SER A 1 91 ? -12.456 3.160 13.122 1.00 84.50 91 SER A C 1
ATOM 652 O O . SER A 1 91 ? -12.690 4.339 13.341 1.00 84.50 91 SER A O 1
ATOM 654 N N . ASP A 1 92 ? -13.412 2.234 13.189 1.00 82.75 92 ASP A N 1
ATOM 655 C CA . ASP A 1 92 ? -14.808 2.520 13.572 1.00 82.75 92 ASP A CA 1
ATOM 656 C C . ASP A 1 92 ? -14.923 2.906 15.057 1.00 82.75 92 ASP A C 1
ATOM 658 O O . ASP A 1 92 ? -15.836 3.627 15.466 1.00 82.75 92 ASP A O 1
ATOM 662 N N . ALA A 1 93 ? -13.974 2.440 15.871 1.00 81.62 93 ALA A N 1
ATOM 663 C CA . ALA A 1 93 ? -13.839 2.827 17.265 1.00 81.62 93 ALA A CA 1
ATOM 664 C C . ALA A 1 93 ? -12.864 3.999 17.408 1.00 81.62 93 ALA A C 1
ATOM 666 O O . ALA A 1 93 ? -11.776 4.005 16.820 1.00 81.62 93 ALA A O 1
ATOM 667 N N . LYS A 1 94 ? -13.222 4.959 18.262 1.00 75.62 94 LYS A N 1
ATOM 668 C CA . LYS A 1 94 ? -12.272 5.965 18.736 1.00 75.62 94 LYS A CA 1
ATOM 669 C C . LYS A 1 94 ? -11.298 5.317 19.712 1.00 75.62 94 LYS A C 1
ATOM 671 O O . LYS A 1 94 ? -11.719 4.617 20.629 1.00 75.62 94 LYS A O 1
ATOM 676 N N . VAL A 1 95 ? -10.019 5.612 19.545 1.00 69.56 95 VAL A N 1
ATOM 677 C CA . VAL A 1 95 ? -8.962 5.236 20.483 1.00 69.56 95 VAL A CA 1
ATOM 678 C C . VAL A 1 95 ? -8.553 6.507 21.215 1.00 69.56 95 VAL A C 1
ATOM 680 O O . VAL A 1 95 ? -8.247 7.508 20.570 1.00 69.56 95 VAL A O 1
ATOM 683 N N . ASP A 1 96 ? -8.652 6.512 22.544 1.00 72.44 96 ASP A N 1
ATOM 684 C CA . ASP A 1 96 ? -8.392 7.692 23.385 1.00 72.44 96 ASP A CA 1
ATOM 685 C C . ASP A 1 96 ? -9.162 8.952 22.936 1.00 72.44 96 ASP A C 1
ATOM 687 O O . ASP A 1 96 ? -8.660 10.076 22.938 1.00 72.44 96 ASP A O 1
ATOM 691 N N . GLY A 1 97 ? -10.411 8.762 22.494 1.00 73.81 97 GLY A N 1
ATOM 692 C CA . GLY A 1 97 ? -11.281 9.841 22.013 1.00 73.81 97 GLY A CA 1
ATOM 693 C C . GLY A 1 97 ? -10.961 10.354 20.602 1.00 73.81 97 GLY A C 1
ATOM 694 O O . GLY A 1 97 ? -11.658 11.250 20.117 1.00 73.81 97 GLY A O 1
ATOM 695 N N . GLN A 1 98 ? -9.973 9.774 19.915 1.00 68.94 98 GLN A N 1
ATOM 696 C CA . GLN A 1 98 ? -9.524 10.185 18.584 1.00 68.94 98 GLN A CA 1
ATOM 697 C C . GLN A 1 98 ? -9.778 9.097 17.533 1.00 68.94 98 GLN A C 1
ATOM 699 O O . GLN A 1 98 ? -9.769 7.901 17.820 1.00 68.94 98 GLN A O 1
ATOM 704 N N . TRP A 1 99 ? -10.020 9.516 16.290 1.00 71.88 99 TRP A N 1
ATOM 705 C CA . TRP A 1 99 ? -10.097 8.601 15.153 1.00 71.88 99 TRP A CA 1
ATOM 706 C C . TRP A 1 99 ? -8.684 8.189 14.745 1.00 71.88 99 TRP A C 1
ATOM 708 O O . TRP A 1 99 ? -7.861 9.037 14.401 1.00 71.88 99 TRP A O 1
ATOM 718 N N . ALA A 1 100 ? -8.404 6.891 14.781 1.00 67.50 100 ALA A N 1
ATOM 719 C CA . ALA A 1 100 ? -7.137 6.360 14.309 1.00 67.50 100 ALA A CA 1
ATOM 720 C C . ALA A 1 100 ? -7.167 6.270 12.777 1.00 67.50 100 ALA A C 1
ATOM 722 O O . ALA A 1 100 ? -8.005 5.554 12.226 1.00 67.50 100 ALA A O 1
ATOM 723 N N . VAL A 1 101 ? -6.274 7.011 12.111 1.00 69.56 101 VAL A N 1
ATOM 724 C CA . VAL A 1 101 ? -6.148 7.040 10.648 1.00 69.56 101 VAL A CA 1
ATOM 725 C C . VAL A 1 101 ? -4.797 6.464 10.242 1.00 69.56 101 VAL A C 1
ATOM 727 O O . VAL A 1 101 ? -3.757 6.958 10.683 1.00 69.56 101 VAL A O 1
ATOM 730 N N . GLN A 1 102 ? -4.820 5.447 9.386 1.00 81.56 102 GLN A N 1
ATOM 731 C CA . GLN A 1 102 ? -3.634 4.915 8.715 1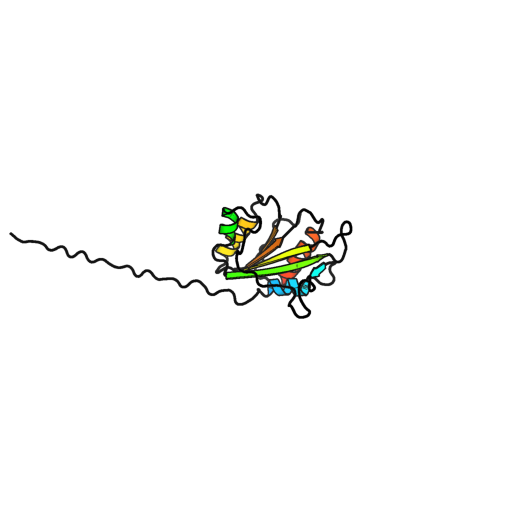.00 81.56 102 GLN A CA 1
ATOM 732 C C . GLN A 1 102 ? -3.769 5.062 7.206 1.00 81.56 102 GLN A C 1
ATOM 734 O O . GLN A 1 102 ? -4.878 5.112 6.676 1.00 81.56 102 GLN A O 1
ATOM 739 N N . GLU A 1 103 ? -2.638 5.126 6.515 1.00 86.44 103 GLU A N 1
ATOM 740 C CA . GLU A 1 103 ? -2.605 5.181 5.057 1.00 86.44 103 GLU A CA 1
ATOM 741 C C . GLU A 1 103 ? -2.189 3.813 4.522 1.00 86.44 103 GLU A C 1
ATOM 743 O O . GLU A 1 103 ? -1.201 3.227 4.966 1.00 86.44 103 GLU A O 1
ATOM 748 N N . PHE A 1 104 ? -2.972 3.278 3.591 1.00 90.88 104 PHE A N 1
ATOM 749 C CA . PHE A 1 104 ? -2.607 2.089 2.838 1.00 90.88 104 PHE A CA 1
ATOM 750 C C . PHE A 1 104 ? -2.242 2.490 1.418 1.00 90.88 104 PHE A C 1
ATOM 752 O O . PHE A 1 104 ? -2.985 3.216 0.757 1.00 90.88 104 PHE A O 1
ATOM 759 N N . TRP A 1 105 ? -1.100 1.998 0.966 1.00 92.06 105 TRP A N 1
ATOM 760 C CA . TRP A 1 105 ? -0.426 2.406 -0.252 1.00 92.06 105 TRP A CA 1
ATOM 761 C C . TRP A 1 105 ? -0.268 1.225 -1.203 1.00 92.06 105 TRP A C 1
ATOM 763 O O . TRP A 1 105 ? -0.053 0.093 -0.767 1.00 92.06 105 TRP A O 1
ATOM 773 N N . ALA A 1 106 ? -0.302 1.504 -2.503 1.00 94.50 106 ALA A N 1
ATOM 774 C CA . ALA A 1 106 ? 0.151 0.596 -3.550 1.00 94.50 106 ALA A CA 1
ATOM 775 C C . ALA A 1 106 ? 1.142 1.314 -4.465 1.00 94.50 106 ALA A C 1
ATOM 777 O O . ALA A 1 106 ? 0.848 2.401 -4.961 1.00 94.50 106 ALA A O 1
ATOM 778 N N . LEU A 1 107 ? 2.295 0.693 -4.701 1.00 93.88 107 LEU A N 1
ATOM 779 C CA . LEU A 1 107 ? 3.346 1.185 -5.585 1.00 93.88 107 LEU A CA 1
ATOM 780 C C . LEU A 1 107 ? 3.551 0.182 -6.718 1.00 93.88 107 LEU A C 1
ATOM 782 O O . LEU A 1 107 ? 3.722 -1.015 -6.472 1.00 93.88 107 LEU A O 1
ATOM 786 N N . ALA A 1 108 ? 3.528 0.670 -7.956 1.00 95.25 108 ALA A N 1
ATOM 787 C CA . ALA A 1 108 ? 3.757 -0.130 -9.152 1.00 95.25 108 ALA A CA 1
ATOM 788 C C . ALA A 1 108 ? 5.174 0.081 -9.686 1.00 95.25 108 ALA A C 1
ATOM 790 O O . ALA A 1 108 ? 5.610 1.217 -9.850 1.00 95.25 108 ALA A O 1
ATOM 791 N N . TYR A 1 109 ? 5.858 -1.007 -10.024 1.00 94.00 109 TYR A N 1
ATOM 792 C CA . TYR A 1 109 ? 7.179 -0.997 -10.650 1.00 94.00 109 TYR A CA 1
ATOM 793 C C . TYR A 1 109 ? 7.136 -1.678 -12.021 1.00 94.00 109 TYR A C 1
ATOM 795 O O . TYR A 1 109 ? 6.140 -2.306 -12.401 1.00 94.00 109 TYR A O 1
ATOM 803 N N . GLY A 1 110 ? 8.233 -1.559 -12.771 1.00 91.88 110 GLY A N 1
ATOM 804 C CA . GLY A 1 110 ? 8.396 -2.252 -14.052 1.00 91.88 110 GLY A CA 1
ATOM 805 C C . GLY A 1 110 ? 8.554 -3.769 -13.914 1.00 91.88 110 GLY A C 1
ATOM 806 O O . GLY A 1 110 ? 8.125 -4.510 -14.796 1.00 91.88 110 GLY A O 1
ATOM 807 N N . ASP A 1 111 ? 9.122 -4.244 -12.802 1.00 92.31 111 ASP A N 1
ATOM 808 C CA . ASP A 1 111 ? 9.379 -5.664 -12.561 1.00 92.31 111 ASP A CA 1
ATOM 809 C C . ASP A 1 111 ? 9.406 -6.021 -11.063 1.00 92.31 111 ASP A C 1
ATOM 811 O O . ASP A 1 111 ? 9.372 -5.161 -10.178 1.00 92.31 111 ASP A O 1
ATOM 815 N N . SER A 1 112 ? 9.452 -7.325 -10.779 1.00 92.62 112 SER A N 1
ATOM 816 C CA . SER A 1 112 ? 9.465 -7.852 -9.413 1.00 92.62 112 SER A CA 1
ATOM 817 C C . SER A 1 112 ? 10.787 -7.659 -8.676 1.00 92.62 112 SER A C 1
ATOM 819 O O . SER A 1 112 ? 10.797 -7.660 -7.448 1.00 92.62 112 SER A O 1
ATOM 821 N N . ALA A 1 113 ? 11.906 -7.512 -9.390 1.00 91.69 113 ALA A N 1
ATOM 822 C CA . ALA A 1 113 ? 13.203 -7.265 -8.769 1.00 91.69 113 ALA A CA 1
ATOM 823 C C . ALA A 1 113 ? 13.233 -5.863 -8.144 1.00 91.69 113 ALA A C 1
ATOM 825 O O . ALA A 1 113 ? 13.645 -5.720 -6.992 1.00 91.69 113 ALA A O 1
ATOM 826 N N . ARG A 1 114 ? 12.717 -4.859 -8.863 1.00 91.12 114 ARG A N 1
ATOM 827 C CA . ARG A 1 114 ? 12.570 -3.484 -8.368 1.00 91.12 114 ARG A CA 1
ATOM 828 C C . ARG A 1 114 ? 11.543 -3.367 -7.255 1.00 91.12 114 ARG A C 1
ATOM 830 O O . ARG A 1 114 ? 11.835 -2.737 -6.246 1.00 91.12 114 ARG A O 1
ATOM 837 N N . ALA A 1 115 ? 10.406 -4.051 -7.372 1.00 91.94 115 ALA A N 1
ATOM 838 C CA . ALA A 1 115 ? 9.437 -4.114 -6.278 1.00 91.94 115 ALA A CA 1
ATOM 839 C C . ALA A 1 115 ? 10.049 -4.722 -4.998 1.00 91.94 115 ALA A C 1
ATOM 841 O O . ALA A 1 115 ? 9.855 -4.193 -3.907 1.00 91.94 115 ALA A O 1
ATOM 842 N N . ALA A 1 116 ? 10.842 -5.792 -5.119 1.00 89.56 116 ALA A N 1
ATOM 843 C CA . ALA A 1 116 ? 11.513 -6.404 -3.972 1.00 89.56 116 ALA A CA 1
ATOM 844 C C . ALA A 1 116 ? 12.600 -5.502 -3.360 1.00 89.56 116 ALA A C 1
ATOM 846 O O . ALA A 1 116 ? 12.784 -5.502 -2.146 1.00 89.56 116 ALA A O 1
ATOM 847 N N . GLU A 1 117 ? 13.333 -4.743 -4.177 1.00 88.56 117 GLU A N 1
ATOM 848 C CA . GLU A 1 117 ? 14.302 -3.752 -3.699 1.00 88.56 117 GLU A CA 1
ATOM 849 C C . GLU A 1 117 ? 13.621 -2.611 -2.941 1.00 88.56 117 GLU A C 1
ATOM 851 O O . GLU A 1 117 ? 14.041 -2.295 -1.831 1.00 88.56 117 GLU A O 1
ATOM 856 N N . ALA A 1 118 ? 12.530 -2.068 -3.482 1.00 87.94 118 ALA A N 1
ATOM 857 C CA . ALA A 1 118 ? 11.746 -1.038 -2.815 1.00 87.94 118 ALA A CA 1
ATOM 858 C C . ALA A 1 118 ? 11.127 -1.529 -1.498 1.00 87.94 118 ALA A C 1
ATOM 860 O O . ALA A 1 118 ? 11.173 -0.812 -0.503 1.00 87.94 118 ALA A O 1
ATOM 861 N N . ALA A 1 119 ? 10.607 -2.760 -1.459 1.00 87.62 119 ALA A N 1
ATOM 862 C CA . ALA A 1 119 ? 10.103 -3.362 -0.225 1.00 87.62 119 ALA A CA 1
ATOM 863 C C . ALA A 1 119 ? 11.223 -3.550 0.813 1.00 87.62 119 ALA A C 1
ATOM 865 O O . ALA A 1 119 ? 11.052 -3.243 1.984 1.00 87.62 119 ALA A O 1
ATOM 866 N N . ARG A 1 120 ? 12.422 -3.988 0.413 1.00 84.44 120 ARG A N 1
ATOM 867 C CA . ARG A 1 120 ? 13.559 -4.036 1.351 1.00 84.44 120 ARG A CA 1
ATOM 868 C C . ARG A 1 120 ? 13.933 -2.650 1.865 1.00 84.44 120 ARG A C 1
ATOM 870 O O . ARG A 1 120 ? 14.187 -2.506 3.053 1.00 84.44 120 ARG A O 1
ATOM 877 N N . ALA A 1 121 ? 13.926 -1.646 0.989 1.00 81.44 121 ALA A N 1
ATOM 878 C CA . ALA A 1 121 ? 14.187 -0.271 1.385 1.00 81.44 121 ALA A CA 1
ATOM 879 C C . ALA A 1 121 ? 13.157 0.221 2.408 1.00 81.44 121 ALA A C 1
ATOM 881 O O . ALA A 1 121 ? 13.578 0.891 3.333 1.00 81.44 121 ALA A O 1
ATOM 882 N N . MET A 1 122 ? 11.874 -0.155 2.278 1.00 79.00 122 MET A N 1
ATOM 883 C CA . MET A 1 122 ? 10.778 0.109 3.231 1.00 79.00 122 MET A CA 1
ATOM 884 C C . MET A 1 122 ? 10.833 -0.713 4.539 1.00 79.00 122 MET A C 1
ATOM 886 O O . MET A 1 122 ? 10.140 -0.359 5.491 1.00 79.00 122 MET A O 1
ATOM 890 N N . ASP A 1 123 ? 11.613 -1.800 4.603 1.00 74.38 123 ASP A N 1
ATOM 891 C CA . ASP A 1 123 ? 11.749 -2.666 5.793 1.00 74.38 123 ASP A CA 1
ATOM 892 C C . ASP A 1 123 ? 12.855 -2.205 6.746 1.00 74.38 123 ASP A C 1
ATOM 894 O O . ASP A 1 123 ? 12.807 -2.494 7.942 1.00 74.38 123 ASP A O 1
ATOM 898 N N . ASP A 1 124 ? 13.880 -1.526 6.216 1.00 66.19 124 ASP A N 1
ATOM 899 C CA . ASP A 1 124 ? 15.058 -1.122 6.982 1.00 66.19 124 ASP A CA 1
ATOM 900 C C . ASP A 1 124 ? 14.660 -0.157 8.110 1.00 66.19 124 ASP A C 1
ATOM 902 O O . ASP A 1 124 ? 14.442 1.034 7.913 1.00 66.19 124 ASP A O 1
ATOM 906 N N . THR A 1 125 ? 14.556 -0.715 9.318 1.00 51.34 125 THR A N 1
ATOM 907 C CA . THR A 1 125 ? 14.084 -0.151 10.598 1.00 51.34 125 THR A CA 1
ATOM 908 C C . THR A 1 125 ? 14.650 1.211 11.043 1.00 51.34 125 THR A C 1
ATOM 910 O O . THR A 1 125 ? 14.295 1.693 12.117 1.00 51.34 125 THR A O 1
ATOM 913 N N . THR A 1 126 ? 15.457 1.898 10.234 1.00 51.44 126 THR A N 1
ATOM 914 C CA . THR A 1 126 ? 15.856 3.303 10.438 1.00 51.44 126 THR A CA 1
ATOM 915 C C . THR A 1 126 ? 14.723 4.325 10.210 1.00 51.44 126 THR A C 1
ATOM 917 O O . THR A 1 126 ? 14.935 5.539 10.311 1.00 51.44 126 THR A O 1
ATOM 920 N N . PHE A 1 127 ? 13.483 3.863 10.004 1.00 54.81 127 PHE A N 1
ATOM 921 C CA . PHE A 1 127 ? 12.260 4.673 9.994 1.00 54.81 127 PHE A CA 1
ATOM 922 C C . PHE A 1 127 ? 11.905 5.226 11.378 1.00 54.81 127 PHE A C 1
ATOM 924 O O . PHE A 1 127 ? 10.994 4.758 12.054 1.00 54.81 127 PHE A O 1
ATOM 931 N N . ASN A 1 128 ? 12.565 6.306 11.782 1.00 48.31 128 ASN A N 1
ATOM 932 C CA . ASN A 1 128 ? 12.342 6.960 13.076 1.00 48.31 128 ASN A CA 1
ATOM 933 C C . ASN A 1 128 ? 10.916 7.522 13.313 1.00 48.31 128 ASN A C 1
ATOM 935 O O . ASN A 1 128 ? 10.687 8.123 14.362 1.00 48.31 128 ASN A O 1
ATOM 939 N N . LYS A 1 129 ? 9.954 7.403 12.376 1.00 51.50 129 LYS A N 1
ATOM 940 C CA . LYS A 1 129 ? 8.622 8.038 12.513 1.00 51.50 129 LYS A CA 1
ATOM 941 C C . LYS A 1 129 ? 7.406 7.234 12.025 1.00 51.50 129 LYS A C 1
ATOM 943 O O . LYS A 1 129 ? 6.320 7.476 12.548 1.00 51.50 129 LYS A O 1
ATOM 948 N N . HIS A 1 130 ? 7.555 6.299 11.081 1.00 60.06 130 HIS A N 1
ATOM 949 C CA . HIS A 1 130 ? 6.418 5.591 10.470 1.00 60.06 130 HIS A CA 1
ATOM 950 C C . HIS A 1 130 ? 6.763 4.118 10.218 1.00 60.06 130 HIS A C 1
ATOM 952 O O . HIS A 1 130 ? 7.442 3.821 9.237 1.00 60.06 130 HIS A O 1
ATOM 958 N N . PRO A 1 131 ? 6.360 3.179 11.090 1.00 65.12 131 PRO A N 1
ATOM 959 C CA . PRO A 1 131 ? 6.607 1.771 10.842 1.00 65.12 131 PRO A CA 1
ATOM 960 C C . PRO A 1 131 ? 5.629 1.272 9.771 1.00 65.12 131 PRO A C 1
ATOM 962 O O . PRO A 1 131 ? 4.409 1.387 9.925 1.00 65.12 131 PRO A O 1
ATOM 965 N N . PHE A 1 132 ? 6.151 0.680 8.698 1.00 73.69 132 PHE A N 1
ATOM 966 C CA . PHE A 1 132 ? 5.335 0.100 7.632 1.00 73.69 132 PHE A CA 1
ATOM 967 C C . PHE A 1 132 ? 5.147 -1.402 7.843 1.00 73.69 132 PHE A C 1
ATOM 969 O O . PHE A 1 132 ? 6.075 -2.112 8.216 1.00 73.69 132 PHE A O 1
ATOM 976 N N . LEU A 1 133 ? 3.915 -1.890 7.683 1.00 85.56 133 LEU A N 1
ATOM 977 C CA . LEU A 1 133 ? 3.706 -3.301 7.343 1.00 85.56 133 LEU A CA 1
ATOM 978 C C . LEU A 1 133 ? 3.664 -3.383 5.831 1.00 85.56 133 LEU A C 1
ATOM 980 O O . LEU A 1 133 ? 2.979 -2.575 5.206 1.00 85.56 133 LEU A O 1
ATOM 984 N N . GLN A 1 134 ? 4.372 -4.341 5.255 1.00 88.75 134 GLN A N 1
ATOM 985 C CA . GLN A 1 134 ? 4.550 -4.384 3.816 1.00 88.75 134 GLN A CA 1
ATOM 986 C C . GLN A 1 134 ? 4.308 -5.760 3.227 1.00 88.75 134 GLN A C 1
ATOM 988 O O . GLN A 1 134 ? 4.687 -6.782 3.793 1.00 88.75 134 GLN A O 1
ATOM 993 N N . TRP A 1 135 ? 3.716 -5.757 2.044 1.00 93.38 135 TRP A N 1
ATOM 994 C CA . TRP A 1 135 ? 3.509 -6.928 1.219 1.00 93.38 135 TRP A CA 1
ATOM 995 C C . TRP A 1 135 ? 4.036 -6.646 -0.180 1.00 93.38 135 TRP A C 1
ATOM 997 O O . TRP A 1 135 ? 4.046 -5.504 -0.634 1.00 93.38 135 TRP A O 1
ATOM 1007 N N . SER A 1 136 ? 4.421 -7.683 -0.911 1.00 94.25 136 SER A N 1
ATOM 1008 C CA . SER A 1 136 ? 4.722 -7.539 -2.337 1.00 94.25 136 SER A CA 1
ATOM 1009 C C . SER A 1 136 ? 4.151 -8.694 -3.143 1.00 94.25 136 SER A C 1
ATOM 1011 O O . SER A 1 136 ? 3.968 -9.798 -2.638 1.00 94.25 136 SER A O 1
ATOM 1013 N N . SER A 1 137 ? 3.805 -8.427 -4.397 1.00 94.81 137 SER A N 1
ATOM 1014 C CA . SER A 1 137 ? 3.219 -9.412 -5.305 1.00 94.81 137 SER A CA 1
ATOM 1015 C C . SER A 1 137 ? 3.568 -9.040 -6.739 1.00 94.81 137 SER A C 1
ATOM 1017 O O . SER A 1 137 ? 3.053 -8.061 -7.286 1.00 94.81 137 SER A O 1
ATOM 1019 N N . GLY A 1 138 ? 4.454 -9.816 -7.363 1.00 94.56 138 GLY A N 1
ATOM 1020 C CA . GLY A 1 138 ? 4.978 -9.487 -8.687 1.00 94.56 138 GLY A CA 1
ATOM 1021 C C . GLY A 1 138 ? 5.668 -8.123 -8.674 1.00 94.56 138 GLY A C 1
ATOM 1022 O O . GLY A 1 138 ? 6.618 -7.925 -7.927 1.00 94.56 138 GLY A O 1
ATOM 1023 N N . ARG A 1 139 ? 5.184 -7.189 -9.498 1.00 95.19 139 ARG A N 1
ATOM 1024 C CA . ARG A 1 139 ? 5.740 -5.832 -9.647 1.00 95.19 139 ARG A CA 1
ATOM 10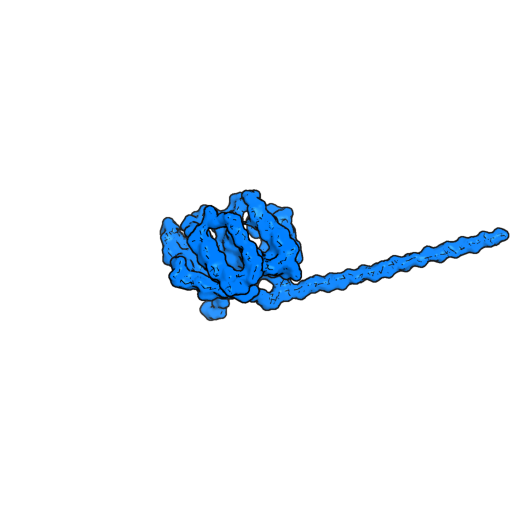25 C C . ARG A 1 139 ? 5.131 -4.788 -8.705 1.00 95.19 139 ARG A C 1
ATOM 1027 O O . ARG A 1 139 ? 5.353 -3.597 -8.900 1.00 95.19 139 ARG A O 1
ATOM 1034 N N . PHE A 1 140 ? 4.329 -5.215 -7.732 1.00 96.00 140 PHE A N 1
ATOM 1035 C CA . PHE A 1 140 ? 3.633 -4.317 -6.815 1.00 96.00 140 PHE A CA 1
ATOM 1036 C C . PHE A 1 140 ? 4.142 -4.467 -5.387 1.00 96.00 140 PHE A C 1
ATOM 1038 O O . PHE A 1 140 ? 4.389 -5.584 -4.923 1.00 96.00 140 PHE A O 1
ATOM 1045 N N . VAL A 1 141 ? 4.228 -3.335 -4.692 1.00 94.69 141 VAL A N 1
ATOM 1046 C CA . VAL A 1 141 ? 4.425 -3.253 -3.242 1.00 94.69 141 VAL A CA 1
ATOM 1047 C C . VAL A 1 141 ? 3.175 -2.640 -2.627 1.00 94.69 141 VAL A C 1
ATOM 1049 O O . VAL A 1 141 ? 2.656 -1.647 -3.134 1.00 94.69 141 VAL A O 1
ATOM 1052 N N . PHE A 1 142 ? 2.699 -3.229 -1.538 1.00 94.31 142 PHE A N 1
ATOM 1053 C CA . PHE A 1 142 ? 1.616 -2.709 -0.716 1.00 94.31 142 PHE A CA 1
ATOM 1054 C C . PHE A 1 142 ? 2.173 -2.358 0.652 1.00 94.31 142 PHE A C 1
ATOM 1056 O O . PHE A 1 142 ? 2.900 -3.164 1.229 1.00 94.31 142 PHE A O 1
ATOM 1063 N N . ALA A 1 143 ? 1.819 -1.196 1.187 1.00 90.69 143 ALA A N 1
ATOM 1064 C CA . ALA A 1 143 ? 2.346 -0.748 2.468 1.00 90.69 143 ALA A CA 1
ATOM 1065 C C . ALA A 1 143 ? 1.240 -0.139 3.328 1.00 90.69 143 ALA A C 1
ATOM 1067 O O . ALA A 1 143 ? 0.475 0.698 2.862 1.00 90.69 143 ALA A O 1
ATOM 1068 N N . LEU A 1 144 ? 1.154 -0.556 4.587 1.00 88.38 144 LEU A N 1
ATOM 1069 C CA . LEU A 1 144 ? 0.324 0.074 5.607 1.00 88.38 144 LEU A CA 1
ATOM 1070 C C . LEU A 1 144 ? 1.221 0.944 6.485 1.00 88.38 144 LEU A C 1
ATOM 1072 O O . LEU A 1 144 ? 2.073 0.423 7.207 1.00 88.38 144 LEU A O 1
ATOM 1076 N N . GLU A 1 145 ? 1.008 2.252 6.424 1.00 82.25 145 GLU A N 1
ATOM 1077 C CA . GLU A 1 145 ? 1.725 3.247 7.209 1.00 82.25 145 GLU A CA 1
ATOM 1078 C C . GLU A 1 145 ? 1.159 3.353 8.627 1.00 82.25 145 GLU A C 1
ATOM 1080 O O . GLU A 1 145 ? 0.060 3.878 8.840 1.00 82.25 145 GLU A O 1
ATOM 1085 N N . GLY A 1 146 ? 1.958 2.936 9.609 1.00 69.94 146 GLY A N 1
ATOM 1086 C CA . GLY A 1 146 ? 1.708 3.234 11.010 1.00 69.94 146 GLY A CA 1
ATOM 1087 C C . GLY A 1 146 ? 2.041 4.684 11.344 1.00 69.94 146 GLY A C 1
ATOM 1088 O O . GLY A 1 146 ? 3.120 5.176 11.022 1.00 69.94 146 GLY A O 1
ATOM 1089 N N . ARG A 1 147 ? 1.153 5.364 12.075 1.00 65.12 147 ARG A N 1
ATOM 1090 C CA . ARG A 1 147 ? 1.472 6.632 12.746 1.00 65.12 147 ARG A CA 1
ATOM 1091 C C . ARG A 1 147 ? 1.641 6.374 14.237 1.00 65.12 147 ARG A C 1
ATOM 1093 O O . ARG A 1 147 ? 0.664 6.073 14.915 1.00 65.12 147 ARG A O 1
ATOM 1100 N N . PHE A 1 148 ? 2.858 6.554 14.756 1.00 56.31 148 PHE A N 1
ATOM 1101 C CA . PHE A 1 148 ? 3.211 6.307 16.168 1.00 56.31 148 PHE A CA 1
ATOM 1102 C C . PHE A 1 148 ? 2.291 6.996 17.189 1.00 56.31 148 PHE A C 1
ATOM 1104 O O . PHE A 1 148 ? 2.164 6.532 18.317 1.00 56.31 148 PHE A O 1
ATOM 1111 N N . ARG A 1 149 ? 1.654 8.111 16.812 1.00 58.19 149 ARG A N 1
ATOM 1112 C CA . ARG A 1 149 ? 0.802 8.900 17.711 1.00 58.19 149 ARG A CA 1
ATOM 1113 C C . ARG A 1 149 ? -0.586 8.292 17.952 1.00 58.19 149 ARG A C 1
ATOM 1115 O O . ARG A 1 149 ? -1.242 8.701 18.902 1.00 58.19 149 ARG A O 1
ATOM 1122 N N . PHE A 1 150 ? -1.040 7.352 17.122 1.00 59.69 150 PHE A N 1
ATOM 1123 C CA . PHE A 1 150 ? -2.386 6.785 17.225 1.00 59.69 150 PHE A CA 1
ATOM 1124 C C . PHE A 1 150 ? -2.301 5.280 17.503 1.00 59.69 150 PHE A C 1
ATOM 1126 O O . PHE A 1 150 ? -1.772 4.558 16.650 1.00 59.69 150 PHE A O 1
ATOM 1133 N N . PRO A 1 151 ? -2.845 4.776 18.630 1.00 58.19 151 PRO A N 1
ATOM 1134 C CA . PRO A 1 151 ? -2.868 3.350 18.953 1.00 58.19 151 PRO A CA 1
ATOM 1135 C C . PRO A 1 151 ? -3.915 2.634 18.090 1.00 58.19 151 PRO A C 1
ATOM 1137 O O . PRO A 1 151 ? -4.931 2.125 18.549 1.00 58.19 151 PRO A O 1
ATOM 1140 N N . THR A 1 152 ? -3.700 2.628 16.781 1.00 62.62 152 THR A N 1
ATOM 1141 C CA . THR A 1 152 ? -4.503 1.816 15.872 1.00 62.62 152 THR A CA 1
ATOM 1142 C C . THR A 1 152 ? -4.181 0.352 16.166 1.00 62.62 152 THR A C 1
ATOM 1144 O O . THR A 1 152 ? -3.001 0.046 16.368 1.00 62.62 152 THR A O 1
ATOM 1147 N N . PRO A 1 153 ? -5.150 -0.581 16.127 1.00 75.62 153 PRO A N 1
ATOM 1148 C CA . PRO A 1 153 ? -4.855 -2.005 16.234 1.00 75.62 153 PRO A CA 1
ATOM 1149 C C . PRO A 1 153 ? -4.187 -2.497 14.938 1.00 75.62 153 PRO A C 1
ATOM 1151 O O . PRO A 1 153 ? -4.771 -3.220 14.134 1.00 75.62 153 PRO A O 1
ATOM 1154 N N . ARG A 1 154 ? -2.934 -2.071 14.726 1.00 77.12 154 ARG A N 1
ATOM 1155 C CA . ARG A 1 154 ? -2.103 -2.304 13.537 1.00 77.12 154 ARG A CA 1
ATOM 1156 C C . ARG A 1 154 ? -2.028 -3.784 13.199 1.00 77.12 154 ARG A C 1
ATOM 1158 O 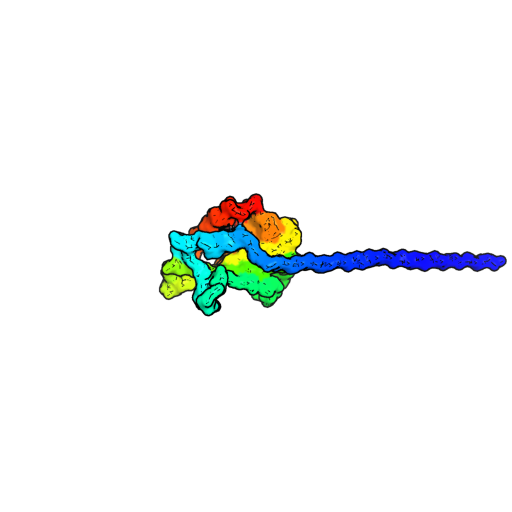O . ARG A 1 154 ? -2.144 -4.138 12.033 1.00 77.12 154 ARG A O 1
ATOM 1165 N N . ARG A 1 155 ? -1.946 -4.642 14.218 1.00 81.12 155 ARG A N 1
ATOM 1166 C CA . ARG A 1 155 ? -2.017 -6.096 14.065 1.00 81.12 155 ARG A CA 1
ATOM 1167 C C . ARG A 1 155 ? -3.332 -6.561 13.439 1.00 81.12 155 ARG A C 1
ATOM 1169 O O . ARG A 1 155 ? -3.304 -7.318 12.476 1.00 81.12 155 ARG A O 1
ATOM 1176 N N . GLN A 1 156 ? -4.471 -6.110 13.964 1.00 85.31 156 GLN A N 1
ATOM 1177 C CA . GLN A 1 156 ? -5.796 -6.489 13.460 1.00 85.31 156 GLN A CA 1
ATOM 1178 C C . GLN A 1 156 ? -6.006 -5.983 12.028 1.00 85.31 156 GLN A C 1
ATOM 1180 O O . GLN A 1 156 ? -6.439 -6.743 11.162 1.00 85.31 156 GLN A O 1
ATOM 1185 N N . LEU A 1 157 ? -5.651 -4.720 11.766 1.00 86.81 157 LEU A N 1
ATOM 1186 C CA . LEU A 1 157 ? -5.744 -4.131 10.432 1.00 86.81 157 LEU A CA 1
ATOM 1187 C C . LEU A 1 157 ? -4.815 -4.847 9.441 1.00 86.81 157 LEU A C 1
ATOM 1189 O O . LEU A 1 157 ? -5.247 -5.226 8.356 1.00 86.81 157 LEU A O 1
ATOM 1193 N N . GLY A 1 158 ? -3.565 -5.098 9.833 1.00 89.31 158 GLY A N 1
ATOM 1194 C CA . GLY A 1 158 ? -2.585 -5.829 9.035 1.00 89.31 158 GLY A CA 1
ATOM 1195 C C . GLY A 1 158 ? -3.051 -7.242 8.689 1.00 89.31 158 GLY A C 1
ATOM 1196 O O . GLY A 1 158 ? -3.020 -7.624 7.525 1.00 89.31 158 GLY A O 1
ATOM 1197 N N . GLN A 1 159 ? -3.578 -7.995 9.659 1.00 89.56 159 GLN A N 1
ATOM 1198 C CA . GLN A 1 159 ? -4.152 -9.324 9.416 1.00 89.56 159 GLN A CA 1
ATOM 1199 C C . GLN A 1 159 ? -5.335 -9.281 8.441 1.00 89.56 159 GLN A C 1
ATOM 1201 O O . GLN A 1 159 ? -5.479 -10.167 7.597 1.00 89.56 159 GLN A O 1
ATOM 1206 N N . LYS A 1 160 ? -6.183 -8.251 8.531 1.00 90.94 160 LYS A N 1
ATOM 1207 C CA . LYS A 1 160 ? -7.305 -8.083 7.604 1.00 90.94 160 LYS A CA 1
ATOM 1208 C C . LYS A 1 160 ? -6.822 -7.784 6.186 1.00 90.94 160 LYS A C 1
ATOM 1210 O O . LYS A 1 160 ? -7.321 -8.402 5.247 1.00 90.94 160 LYS A O 1
ATOM 1215 N N . ILE A 1 161 ? -5.860 -6.876 6.034 1.00 93.31 161 ILE A N 1
ATOM 1216 C CA . ILE A 1 161 ? -5.246 -6.554 4.741 1.00 93.31 161 ILE A CA 1
ATOM 1217 C C . ILE A 1 161 ? -4.575 -7.799 4.153 1.00 93.31 161 ILE A C 1
ATOM 1219 O O . ILE A 1 161 ? -4.828 -8.118 2.997 1.00 93.31 161 ILE A O 1
ATOM 1223 N N . ASP A 1 162 ? -3.817 -8.557 4.949 1.00 93.44 162 ASP A N 1
ATOM 1224 C CA . ASP A 1 162 ? -3.195 -9.818 4.523 1.00 93.44 162 ASP A CA 1
ATOM 1225 C C . ASP A 1 162 ? -4.230 -10.809 3.982 1.00 93.44 162 ASP A C 1
ATOM 1227 O O . ASP A 1 162 ? -4.066 -11.357 2.894 1.00 93.44 162 ASP A O 1
ATOM 1231 N N . ALA A 1 163 ? -5.342 -10.987 4.701 1.00 93.00 163 ALA A N 1
ATOM 1232 C CA . ALA A 1 163 ? -6.419 -11.878 4.288 1.00 93.00 163 ALA A CA 1
ATOM 1233 C C . ALA A 1 163 ? -7.118 -11.423 2.996 1.00 93.00 163 ALA A C 1
ATOM 1235 O O . ALA A 1 163 ? -7.581 -12.267 2.229 1.00 93.00 163 ALA A O 1
ATOM 1236 N N . LEU A 1 164 ? -7.222 -10.112 2.759 1.00 94.69 164 LEU A N 1
ATOM 1237 C CA . LEU A 1 164 ? -7.771 -9.557 1.520 1.00 94.69 164 LEU A CA 1
ATOM 1238 C C . LEU A 1 164 ? -6.786 -9.744 0.363 1.00 94.69 164 LEU A C 1
ATOM 1240 O O . LEU A 1 164 ? -7.167 -10.302 -0.664 1.00 94.69 164 LEU A O 1
ATOM 1244 N N . LEU A 1 165 ? -5.518 -9.372 0.552 1.00 95.75 165 LEU A N 1
ATOM 1245 C CA . LEU A 1 165 ? -4.467 -9.521 -0.453 1.00 95.75 165 LEU A CA 1
ATOM 1246 C C . LEU A 1 165 ? -4.271 -10.987 -0.847 1.00 95.75 165 LEU A C 1
ATOM 1248 O O . LEU A 1 165 ? -4.202 -11.290 -2.032 1.00 95.75 165 LEU A O 1
ATOM 1252 N N . ALA A 1 166 ? -4.263 -11.921 0.106 1.00 94.88 166 ALA A N 1
ATOM 1253 C CA . ALA A 1 166 ? -4.053 -13.344 -0.166 1.00 94.88 166 ALA A CA 1
ATOM 1254 C C . ALA A 1 166 ? -5.110 -13.972 -1.097 1.00 94.88 166 ALA A C 1
ATOM 1256 O O . ALA A 1 166 ? -4.861 -15.036 -1.660 1.00 94.88 166 ALA A O 1
ATOM 1257 N N . ARG A 1 167 ? -6.279 -13.338 -1.271 1.00 93.69 167 ARG A N 1
ATOM 1258 C CA . ARG A 1 167 ? -7.343 -13.810 -2.177 1.00 93.69 167 ARG A CA 1
ATOM 1259 C C . ARG A 1 167 ? -7.106 -13.434 -3.638 1.00 93.69 167 ARG A C 1
ATOM 1261 O O . ARG A 1 167 ? -7.627 -14.110 -4.515 1.00 93.69 167 ARG A O 1
ATOM 1268 N N . VAL A 1 168 ? -6.370 -12.352 -3.884 1.00 94.25 168 VAL A N 1
ATOM 1269 C CA . VAL A 1 168 ? -6.319 -11.676 -5.195 1.00 94.25 168 VAL A CA 1
ATOM 1270 C C . VAL A 1 168 ? -4.897 -11.377 -5.676 1.00 94.25 168 VAL A C 1
ATOM 1272 O O . VAL A 1 168 ? -4.688 -11.112 -6.854 1.00 94.25 168 VAL A O 1
ATOM 1275 N N . ALA A 1 169 ? -3.900 -11.434 -4.792 1.00 92.44 169 ALA A N 1
ATOM 1276 C CA . ALA A 1 169 ? -2.500 -11.167 -5.097 1.00 92.44 169 ALA A CA 1
ATOM 1277 C C . ALA A 1 169 ? -1.717 -12.491 -5.227 1.00 92.44 169 ALA A C 1
ATOM 1279 O O . ALA A 1 169 ? -1.404 -13.136 -4.219 1.00 92.44 169 ALA A O 1
ATOM 1280 N N . PRO A 1 170 ? -1.393 -12.941 -6.451 1.00 87.50 170 PRO A N 1
ATOM 1281 C CA . PRO A 1 170 ? -0.649 -14.178 -6.647 1.00 87.50 170 PRO A CA 1
ATOM 1282 C C . PRO A 1 170 ? 0.795 -14.034 -6.155 1.00 87.50 170 PRO A C 1
ATOM 1284 O O . PRO A 1 170 ? 1.474 -13.063 -6.470 1.00 87.50 170 PRO A O 1
ATOM 1287 N N . ARG A 1 171 ? 1.314 -15.057 -5.461 1.00 89.69 171 ARG A N 1
ATOM 1288 C CA . ARG A 1 171 ? 2.693 -15.066 -4.918 1.00 89.69 171 ARG A CA 1
ATOM 1289 C C . ARG A 1 171 ? 2.957 -13.917 -3.932 1.00 89.69 171 ARG A C 1
ATOM 1291 O O . ARG A 1 171 ? 4.051 -13.357 -3.916 1.00 89.69 171 ARG A O 1
ATOM 1298 N N . LEU A 1 172 ? 1.955 -13.588 -3.118 1.00 93.12 172 LEU A N 1
ATOM 1299 C CA . LEU A 1 172 ? 2.065 -12.597 -2.053 1.00 93.12 172 LEU A CA 1
ATOM 1300 C C . LEU A 1 172 ? 3.213 -12.941 -1.090 1.00 93.12 172 LEU A C 1
ATOM 1302 O O . LEU A 1 172 ? 3.165 -13.946 -0.378 1.00 93.12 172 LEU A O 1
ATOM 1306 N N . VAL A 1 173 ? 4.214 -12.071 -1.040 1.00 92.69 173 VAL A N 1
ATOM 1307 C CA . VAL A 1 173 ? 5.228 -12.022 0.012 1.00 92.69 173 VAL A CA 1
ATOM 1308 C C . VAL A 1 173 ? 4.666 -11.176 1.148 1.00 92.69 173 VAL A C 1
ATOM 1310 O O . VAL A 1 173 ? 4.176 -10.069 0.916 1.00 92.69 173 VAL A O 1
ATOM 1313 N N . ARG A 1 174 ? 4.703 -11.720 2.364 1.00 89.31 174 ARG A N 1
ATOM 1314 C CA . ARG A 1 174 ? 4.067 -11.155 3.561 1.00 89.31 174 ARG A CA 1
ATOM 1315 C C . ARG A 1 174 ? 5.095 -10.460 4.456 1.00 89.31 174 ARG A C 1
ATOM 1317 O O . ARG A 1 174 ? 6.268 -10.839 4.399 1.00 89.31 174 ARG A O 1
ATOM 1324 N N . PRO A 1 175 ? 4.676 -9.511 5.312 1.00 79.12 175 PRO A N 1
ATOM 1325 C CA . PRO A 1 175 ? 5.569 -8.950 6.313 1.00 79.12 175 PRO A CA 1
ATOM 1326 C C . PRO A 1 175 ? 6.003 -10.054 7.292 1.00 79.12 175 PRO A C 1
ATOM 1328 O O . PRO A 1 175 ? 5.225 -10.974 7.567 1.00 79.12 175 PRO A O 1
ATOM 1331 N N . PRO A 1 176 ? 7.228 -9.984 7.841 1.00 68.94 176 PRO A N 1
ATOM 1332 C CA . PRO A 1 176 ? 7.747 -11.024 8.724 1.00 68.94 176 PRO A CA 1
ATOM 1333 C C . PRO A 1 176 ? 6.942 -11.145 10.025 1.00 68.94 176 PRO A C 1
ATOM 1335 O O . PRO A 1 176 ? 6.837 -12.247 10.569 1.00 68.94 176 PRO A O 1
ATOM 1338 N N . ARG A 1 177 ? 6.365 -10.039 10.523 1.00 66.44 177 ARG A N 1
ATOM 1339 C CA . ARG A 1 177 ? 5.514 -9.975 11.722 1.00 66.44 177 ARG A CA 1
ATOM 1340 C C . ARG A 1 177 ? 4.515 -8.810 11.640 1.00 66.44 177 ARG A C 1
ATOM 1342 O O . ARG A 1 177 ? 4.679 -7.896 10.839 1.00 66.44 177 ARG A O 1
ATOM 1349 N N . PHE A 1 178 ? 3.462 -8.892 12.455 1.00 57.16 178 PHE A N 1
ATOM 1350 C CA . PHE A 1 178 ? 2.408 -7.876 12.621 1.00 57.16 178 PHE A CA 1
ATOM 1351 C C . PHE A 1 178 ? 2.487 -7.175 13.991 1.00 57.16 178 PHE A C 1
ATOM 1353 O O . PHE A 1 178 ? 1.460 -6.708 14.487 1.00 57.16 178 PHE A O 1
ATOM 1360 N N . ASP A 1 179 ? 3.653 -7.229 14.639 1.00 57.94 179 ASP A N 1
ATOM 1361 C CA . ASP A 1 179 ? 3.899 -6.739 15.998 1.00 57.94 179 ASP A CA 1
ATOM 1362 C C . ASP A 1 179 ? 3.712 -5.218 16.158 1.00 57.94 179 ASP A C 1
ATOM 1364 O O . ASP A 1 179 ? 3.931 -4.432 15.199 1.00 57.94 179 ASP A O 1
#

Foldseek 3Di:
DDDDDDDDDPPPDPPPPPPQPAADPDDDPLVLLLQVPVPPLQKHWPPVPDDDPDSQKDKDDQLDDDPLDDPVLSCLLRPQWRTKMKIWMWGNDADVNHIDIKIKMKTFGPWDVSLVSNVVSLCPPPSPAWNWWWKDATRMIIIITDGPVGPDQQLSSLVSSVVSSVVPGPPMDGGPDSD

pLDDT: mean 76.9, std 15.92, range [38.91, 96.0]